Protein AF-A0A7V1MHP0-F1 (afdb_monomer_lite)

Structure (mmCIF, N/CA/C/O backbone):
data_AF-A0A7V1MHP0-F1
#
_entry.id   AF-A0A7V1MHP0-F1
#
loop_
_atom_site.group_PDB
_atom_site.id
_atom_site.type_symbol
_atom_site.label_atom_id
_atom_site.label_alt_id
_atom_site.label_comp_id
_atom_site.label_asym_id
_atom_site.label_entity_id
_atom_site.label_seq_id
_atom_site.pdbx_PDB_ins_code
_atom_site.Cartn_x
_atom_site.Cartn_y
_atom_site.Cartn_z
_atom_site.occupancy
_atom_site.B_iso_or_equiv
_atom_site.auth_seq_id
_atom_site.auth_comp_id
_atom_site.auth_asym_id
_atom_site.auth_atom_id
_atom_site.pdbx_PDB_model_num
ATOM 1 N N . MET A 1 1 ? -4.424 37.131 -4.603 1.00 39.88 1 MET A N 1
ATOM 2 C CA . MET A 1 1 ? -4.039 36.357 -3.400 1.00 39.88 1 MET A CA 1
ATOM 3 C C . MET A 1 1 ? -4.509 34.890 -3.405 1.00 39.88 1 MET A C 1
ATOM 5 O O . MET A 1 1 ? -4.171 34.183 -2.475 1.00 39.88 1 MET A O 1
ATOM 9 N N . ALA A 1 2 ? -5.191 34.381 -4.446 1.00 37.03 2 ALA A N 1
ATOM 10 C CA . ALA A 1 2 ? -5.654 32.979 -4.512 1.00 37.03 2 ALA A CA 1
ATOM 11 C C . ALA A 1 2 ? -4.710 32.008 -5.265 1.00 37.03 2 ALA A C 1
ATOM 13 O O . ALA A 1 2 ? -5.034 30.842 -5.439 1.00 37.03 2 ALA A O 1
ATOM 14 N N . ARG A 1 3 ? -3.546 32.477 -5.742 1.00 34.88 3 ARG A N 1
ATOM 15 C CA . ARG A 1 3 ? -2.658 31.715 -6.646 1.00 34.88 3 ARG A CA 1
ATOM 16 C C . ARG A 1 3 ? -1.450 31.070 -5.939 1.00 34.88 3 ARG A C 1
ATOM 18 O O . ARG A 1 3 ? -0.660 30.400 -6.588 1.00 34.88 3 ARG A O 1
ATOM 25 N N . SER A 1 4 ? -1.285 31.287 -4.628 1.00 33.94 4 SER A N 1
ATOM 26 C CA . SER A 1 4 ? -0.099 30.861 -3.863 1.00 33.94 4 SER A CA 1
ATOM 27 C C . SER A 1 4 ? -0.293 29.595 -3.023 1.00 33.94 4 SER A C 1
ATOM 29 O O . SER A 1 4 ? 0.699 28.974 -2.663 1.00 33.94 4 SER A O 1
ATOM 31 N N . LEU A 1 5 ? -1.533 29.175 -2.741 1.00 39.75 5 LEU A N 1
ATOM 32 C CA . LEU A 1 5 ? -1.808 27.963 -1.949 1.00 39.75 5 LEU A CA 1
ATOM 33 C C . LEU A 1 5 ? -1.762 26.666 -2.773 1.00 39.75 5 LEU A C 1
ATOM 35 O O . LEU A 1 5 ? -1.609 25.591 -2.206 1.00 39.75 5 LEU A O 1
ATOM 39 N N . GLN A 1 6 ? -1.785 26.762 -4.106 1.00 46.16 6 GLN A N 1
ATOM 40 C CA . GLN A 1 6 ? -1.634 25.617 -5.018 1.00 46.16 6 GLN A CA 1
ATOM 41 C C . GLN A 1 6 ? -0.204 25.045 -5.059 1.00 46.16 6 GLN A C 1
ATOM 43 O O . GLN A 1 6 ? 0.035 24.039 -5.716 1.00 46.16 6 GLN A O 1
ATOM 48 N N . ARG A 1 7 ? 0.749 25.694 -4.375 1.00 45.41 7 ARG A N 1
ATOM 49 C CA . ARG A 1 7 ? 2.155 25.272 -4.280 1.00 45.41 7 ARG A CA 1
ATOM 50 C C . ARG A 1 7 ? 2.476 24.441 -3.034 1.00 45.41 7 ARG A C 1
ATOM 52 O O . ARG A 1 7 ? 3.550 23.860 -2.969 1.00 45.41 7 ARG A O 1
ATOM 59 N N . SER A 1 8 ? 1.575 24.363 -2.056 1.00 39.94 8 SER A N 1
ATOM 60 C CA . SER A 1 8 ? 1.780 23.582 -0.828 1.00 39.94 8 SER A CA 1
ATOM 61 C C . SER A 1 8 ? 1.175 22.181 -0.962 1.00 39.94 8 SER A C 1
ATOM 63 O O . SER A 1 8 ? 0.060 21.951 -0.515 1.00 39.94 8 SER A O 1
ATOM 65 N N . GLY A 1 9 ? 1.925 21.280 -1.607 1.00 50.59 9 GLY A N 1
ATOM 66 C CA . GLY A 1 9 ? 2.095 19.835 -1.336 1.00 50.59 9 GLY A CA 1
ATOM 67 C C . GLY A 1 9 ? 0.913 18.857 -1.211 1.00 50.59 9 GLY A C 1
ATOM 68 O O . GLY A 1 9 ? 1.133 17.661 -1.366 1.00 50.59 9 GLY A O 1
ATOM 69 N N . PHE A 1 10 ? -0.318 19.286 -0.948 1.00 48.28 10 PHE A N 1
ATOM 70 C CA . PHE A 1 10 ? -1.461 18.393 -0.755 1.00 48.28 10 PHE A CA 1
ATOM 71 C C . PHE A 1 10 ? -2.649 18.942 -1.539 1.00 48.28 10 PHE A C 1
ATOM 73 O O . PHE A 1 10 ? -3.343 19.857 -1.095 1.00 48.28 10 PHE A O 1
ATOM 80 N N . ASN A 1 11 ? -2.849 18.418 -2.750 1.00 63.41 11 ASN A N 1
ATOM 81 C CA . ASN A 1 11 ? -4.046 18.732 -3.519 1.00 63.41 11 ASN A CA 1
ATOM 82 C C . ASN A 1 11 ? -5.263 18.217 -2.714 1.00 63.41 11 ASN A C 1
ATOM 84 O O . ASN A 1 11 ? -5.258 17.039 -2.349 1.00 63.41 11 ASN A O 1
ATOM 88 N N . PRO A 1 12 ? -6.277 19.048 -2.395 1.00 62.53 12 PRO A N 1
ATOM 89 C CA . PRO A 1 12 ? -7.492 18.596 -1.712 1.00 62.53 12 PRO A CA 1
ATOM 90 C C . PRO A 1 12 ? -8.165 17.391 -2.389 1.00 62.53 12 PRO A C 1
ATOM 92 O O . PRO A 1 12 ? -8.765 16.579 -1.684 1.00 62.53 12 PRO A O 1
ATOM 95 N N . ASP A 1 13 ? -7.977 17.213 -3.702 1.00 74.69 13 ASP A N 1
ATOM 96 C CA . ASP A 1 13 ? -8.422 16.026 -4.443 1.00 74.69 13 ASP A CA 1
ATOM 97 C C . ASP A 1 13 ? -7.835 14.732 -3.852 1.00 74.69 13 ASP A C 1
ATOM 99 O O . ASP A 1 13 ? -8.538 13.744 -3.691 1.00 74.69 13 ASP A O 1
ATOM 103 N N . VAL A 1 14 ? -6.575 14.755 -3.401 1.00 75.94 14 VAL A N 1
ATOM 104 C CA . VAL A 1 14 ? -5.888 13.585 -2.822 1.00 75.94 14 VAL A CA 1
ATOM 105 C C . VAL A 1 14 ? -6.481 13.193 -1.470 1.00 75.94 14 VAL A C 1
ATOM 107 O O . VAL A 1 14 ? -6.586 12.009 -1.154 1.00 75.94 14 VAL A O 1
ATOM 110 N N . ALA A 1 15 ? -6.879 14.170 -0.650 1.00 82.38 15 ALA A N 1
ATOM 111 C CA . ALA A 1 15 ? -7.518 13.886 0.634 1.00 82.38 15 ALA A CA 1
ATOM 112 C C . ALA A 1 15 ? -8.924 13.296 0.438 1.00 82.38 15 ALA A C 1
ATOM 114 O O . ALA A 1 15 ? -9.302 12.357 1.142 1.00 82.38 15 ALA A O 1
ATOM 115 N N . ALA A 1 16 ? -9.676 13.825 -0.531 1.00 85.50 16 ALA A N 1
ATOM 116 C CA . ALA A 1 16 ? -10.980 13.294 -0.911 1.00 85.50 16 ALA A CA 1
ATOM 117 C C . ALA A 1 16 ? -10.861 11.868 -1.479 1.00 85.50 16 ALA A C 1
ATOM 119 O O . ALA A 1 16 ? -11.573 10.971 -1.023 1.00 85.50 16 ALA A O 1
ATOM 120 N N . ASP A 1 17 ? -9.902 11.634 -2.377 1.00 86.56 17 ASP A N 1
ATOM 121 C CA . ASP A 1 17 ? -9.603 10.318 -2.946 1.00 86.56 17 ASP A CA 1
ATOM 122 C C . ASP A 1 17 ? -9.218 9.310 -1.861 1.00 86.56 17 ASP A C 1
ATOM 124 O O . ASP A 1 17 ? -9.703 8.179 -1.856 1.00 86.56 17 ASP A O 1
ATOM 128 N N . LEU A 1 18 ? -8.397 9.711 -0.889 1.00 87.62 18 LEU A N 1
ATOM 129 C CA . LEU A 1 18 ? -8.021 8.838 0.220 1.00 87.62 18 LEU A CA 1
ATOM 130 C C . LEU A 1 18 ? -9.232 8.460 1.086 1.00 87.62 18 LEU A C 1
ATOM 132 O O . LEU A 1 18 ? -9.331 7.320 1.537 1.00 87.62 18 LEU A O 1
ATOM 136 N N . HIS A 1 19 ? -10.168 9.383 1.306 1.00 89.00 19 HIS A N 1
ATOM 137 C CA . HIS A 1 19 ? -11.400 9.096 2.041 1.00 89.00 19 HIS A CA 1
ATOM 138 C C . HIS A 1 19 ? -12.353 8.185 1.251 1.00 89.00 19 HIS A C 1
ATOM 140 O O . HIS A 1 19 ? -13.048 7.358 1.844 1.00 89.00 19 HIS A O 1
ATOM 146 N N . GLN A 1 20 ? -12.383 8.316 -0.078 1.00 89.44 20 GLN A N 1
ATOM 147 C CA . GLN A 1 20 ? -13.232 7.515 -0.959 1.00 89.44 20 GLN A CA 1
ATOM 148 C C . GLN A 1 20 ? -12.681 6.100 -1.189 1.00 89.44 20 GLN A C 1
ATOM 150 O O . GLN A 1 20 ? -13.420 5.123 -1.068 1.00 89.44 20 GLN A O 1
ATOM 155 N N . PHE A 1 21 ? -11.400 5.981 -1.537 1.00 91.38 21 PHE A N 1
ATOM 156 C CA . PHE A 1 21 ? -10.775 4.724 -1.959 1.00 91.38 21 PHE A CA 1
ATOM 157 C C . PHE A 1 21 ? -10.011 4.022 -0.831 1.00 91.38 21 PHE A C 1
ATOM 159 O O . PHE A 1 21 ? -9.900 2.795 -0.834 1.00 91.38 21 PHE A O 1
ATOM 166 N N . GLY A 1 22 ? -9.524 4.772 0.158 1.00 93.50 22 GLY A N 1
ATOM 167 C CA . GLY A 1 22 ? -8.837 4.223 1.321 1.00 93.50 22 GLY A CA 1
ATOM 168 C C . GLY A 1 22 ? -7.422 3.712 1.052 1.00 93.50 22 GLY A C 1
ATOM 169 O O . GLY A 1 22 ? -6.723 4.149 0.140 1.00 93.50 22 GLY A O 1
ATOM 170 N N . ILE A 1 23 ? -6.984 2.786 1.907 1.00 95.88 23 ILE A N 1
ATOM 171 C CA . ILE A 1 23 ? -5.627 2.233 1.945 1.00 95.88 23 ILE A CA 1
ATOM 172 C C . ILE A 1 23 ? -5.678 0.724 1.700 1.00 95.88 23 ILE A C 1
ATOM 174 O O . ILE A 1 23 ? -6.413 -0.000 2.372 1.00 95.88 23 ILE A O 1
ATOM 178 N N . VAL A 1 24 ? -4.829 0.227 0.800 1.00 96.81 24 VAL A N 1
ATOM 179 C CA . VAL A 1 24 ? -4.632 -1.213 0.584 1.00 96.81 24 VAL A CA 1
ATOM 180 C C . VAL A 1 24 ? -3.291 -1.647 1.173 1.00 96.81 24 VAL A C 1
ATOM 182 O O . VAL A 1 24 ? -2.231 -1.198 0.746 1.00 96.81 24 VAL A O 1
ATOM 185 N N . LEU A 1 25 ? -3.330 -2.542 2.159 1.00 97.50 25 LEU A N 1
ATOM 186 C CA . LEU A 1 25 ? -2.152 -3.115 2.799 1.00 97.50 25 LEU A CA 1
ATOM 187 C C . LEU A 1 25 ? -1.575 -4.254 1.963 1.00 97.50 25 LEU A 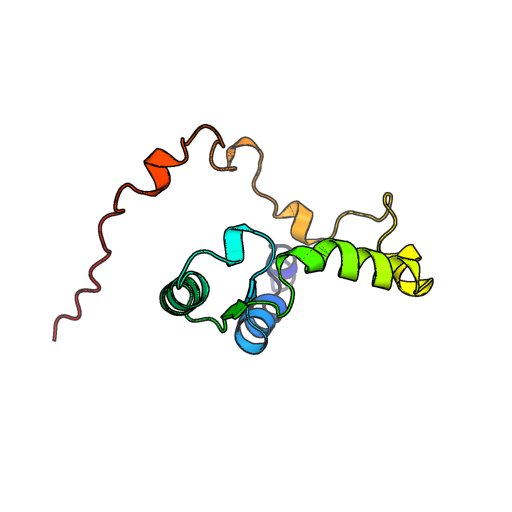C 1
ATOM 189 O O . LEU A 1 25 ? -2.299 -5.139 1.499 1.00 97.50 25 LEU A O 1
ATOM 193 N N . THR A 1 26 ? -0.251 -4.263 1.844 1.00 97.62 26 THR A N 1
ATOM 194 C CA . THR A 1 26 ? 0.502 -5.256 1.081 1.00 97.62 26 THR A CA 1
ATOM 195 C C . THR A 1 26 ? 1.843 -5.592 1.747 1.00 97.62 26 THR A C 1
ATOM 197 O O . THR A 1 26 ? 2.206 -5.002 2.766 1.00 97.62 26 THR A O 1
ATOM 200 N N . GLY A 1 27 ? 2.573 -6.568 1.208 1.00 96.56 27 GLY A N 1
ATOM 201 C CA . GLY A 1 27 ? 3.834 -7.079 1.742 1.00 96.56 27 GLY A CA 1
ATOM 202 C C . GLY A 1 27 ? 3.670 -7.922 3.010 1.00 96.56 27 GLY A C 1
ATOM 203 O O . GLY A 1 27 ? 2.566 -8.119 3.522 1.00 96.56 27 GLY A O 1
ATOM 204 N N . GLY A 1 28 ? 4.789 -8.416 3.550 1.00 96.12 28 GLY A N 1
ATOM 205 C CA . GLY A 1 28 ? 4.789 -9.287 4.736 1.00 96.12 28 GLY A CA 1
ATOM 206 C C . GLY A 1 28 ? 4.240 -8.617 5.998 1.00 96.12 28 GLY A C 1
ATOM 207 O O . GLY A 1 28 ? 3.491 -9.238 6.747 1.00 96.12 28 GLY A O 1
ATOM 208 N N . GLY A 1 29 ? 4.522 -7.324 6.195 1.00 95.25 29 GLY A N 1
ATOM 209 C CA . GLY A 1 29 ? 4.025 -6.564 7.349 1.00 95.25 29 GLY A CA 1
ATOM 210 C C . GLY A 1 29 ? 2.497 -6.463 7.409 1.00 95.25 29 GLY A C 1
ATOM 211 O O . GLY A 1 29 ? 1.928 -6.409 8.496 1.00 95.25 29 GLY A O 1
ATOM 212 N N . SER A 1 30 ? 1.812 -6.531 6.262 1.00 96.94 30 SER A N 1
ATOM 213 C CA . SER A 1 30 ? 0.345 -6.504 6.218 1.00 96.94 30 SER A CA 1
ATOM 214 C C . SER A 1 30 ? -0.315 -7.717 6.878 1.00 96.94 30 SER A C 1
ATOM 216 O O . SER A 1 30 ? -1.486 -7.634 7.255 1.00 96.94 30 SER A O 1
ATOM 218 N N . LEU A 1 31 ? 0.416 -8.831 7.027 1.00 95.81 31 LEU A N 1
ATOM 219 C CA . LEU A 1 31 ? -0.084 -10.088 7.588 1.00 95.81 31 LEU A CA 1
ATOM 220 C C . LEU A 1 31 ? -0.183 -10.072 9.114 1.00 95.81 31 LEU A C 1
ATOM 222 O O . LEU A 1 31 ? -0.826 -10.958 9.679 1.00 95.81 31 LEU A O 1
ATOM 226 N N . VAL A 1 32 ? 0.381 -9.055 9.776 1.00 95.88 32 VAL A N 1
ATOM 227 C CA . VAL A 1 32 ? 0.213 -8.855 11.217 1.00 95.88 32 VAL A CA 1
ATOM 228 C C . VAL A 1 32 ? -1.276 -8.867 11.560 1.00 95.88 32 VAL A C 1
ATOM 230 O O . VAL A 1 32 ? -2.110 -8.216 10.920 1.00 95.88 32 VAL A O 1
ATOM 233 N N . ARG A 1 33 ? -1.619 -9.677 12.563 1.00 94.94 33 ARG A N 1
ATOM 234 C CA . ARG A 1 33 ? -3.002 -9.937 12.950 1.00 94.94 33 ARG A CA 1
ATOM 235 C C . ARG A 1 33 ? -3.688 -8.627 13.357 1.00 94.94 33 ARG A C 1
ATOM 237 O O . ARG A 1 33 ? -3.170 -7.894 14.191 1.00 94.94 33 ARG A O 1
ATOM 244 N N . HIS A 1 34 ? -4.857 -8.364 12.772 1.00 94.12 34 HIS A N 1
ATOM 245 C CA . HIS A 1 34 ? -5.690 -7.177 13.025 1.00 94.12 34 HIS A CA 1
ATOM 246 C C . HIS A 1 34 ? -5.049 -5.817 12.692 1.00 94.12 34 HIS A C 1
ATOM 248 O O . HIS A 1 34 ? -5.585 -4.784 13.096 1.00 94.12 34 HIS A O 1
ATOM 254 N N . LEU A 1 35 ? -3.939 -5.779 11.944 1.00 96.12 35 LEU A N 1
ATOM 255 C CA . LEU A 1 35 ? -3.304 -4.515 11.559 1.00 96.12 35 LEU A CA 1
ATOM 256 C C . LEU A 1 35 ? -4.246 -3.618 10.741 1.00 96.12 35 LEU A C 1
ATOM 258 O O . LEU A 1 35 ? -4.323 -2.419 10.983 1.00 96.12 35 LEU A O 1
ATOM 262 N N . ASP A 1 36 ? -4.999 -4.200 9.811 1.00 95.62 36 ASP A N 1
ATOM 263 C CA . ASP A 1 36 ? -5.990 -3.493 9.000 1.00 95.62 36 ASP A CA 1
ATOM 264 C C . ASP A 1 36 ? -7.095 -2.867 9.861 1.00 95.62 36 ASP A C 1
ATOM 266 O O . ASP A 1 36 ? -7.417 -1.694 9.693 1.00 95.62 36 ASP A O 1
ATOM 270 N N . ALA A 1 37 ? -7.627 -3.619 10.828 1.00 95.56 37 ALA A N 1
ATOM 271 C CA . ALA A 1 37 ? -8.643 -3.139 11.754 1.00 95.56 37 ALA A CA 1
ATOM 272 C C . ALA A 1 37 ? -8.118 -2.004 12.637 1.00 95.56 37 ALA A C 1
ATOM 274 O O . ALA A 1 37 ? -8.795 -0.989 12.791 1.00 95.56 37 ALA A O 1
ATOM 275 N N . ARG A 1 38 ? -6.891 -2.141 13.154 1.00 95.81 38 ARG A N 1
ATOM 276 C CA . ARG A 1 38 ? -6.263 -1.110 13.983 1.00 95.81 38 ARG A CA 1
ATOM 277 C C . ARG A 1 38 ? -6.022 0.184 13.205 1.00 95.81 38 ARG A C 1
ATOM 279 O O . ARG A 1 38 ? -6.291 1.262 13.725 1.00 95.81 38 ARG A O 1
ATOM 286 N N . LEU A 1 39 ? -5.535 0.085 11.967 1.00 95.75 39 LEU A N 1
ATOM 287 C CA . LEU A 1 39 ? -5.324 1.251 11.106 1.00 95.75 39 LEU A CA 1
ATOM 288 C C . LEU A 1 39 ? -6.649 1.908 10.711 1.00 95.75 39 LEU A C 1
ATOM 290 O O . LEU A 1 39 ? -6.739 3.130 10.722 1.00 95.75 39 LEU A O 1
ATOM 294 N N . ARG A 1 40 ? -7.687 1.115 10.424 1.00 95.81 40 ARG A N 1
ATOM 295 C CA . ARG A 1 40 ? -9.035 1.620 10.124 1.00 95.81 40 ARG A CA 1
ATOM 296 C C . ARG A 1 40 ? -9.599 2.449 11.278 1.00 95.81 40 ARG A C 1
ATOM 298 O O . ARG A 1 40 ? -10.152 3.519 11.048 1.00 95.81 40 ARG A O 1
ATOM 305 N N . GLU A 1 41 ? -9.433 1.974 12.510 1.00 95.88 41 GLU A N 1
ATOM 306 C CA . GLU A 1 41 ? -9.874 2.676 13.720 1.00 95.88 41 GLU A CA 1
ATOM 307 C C . GLU A 1 41 ? -9.105 3.986 13.945 1.00 95.88 41 GLU A C 1
ATOM 309 O O . GLU A 1 41 ? -9.715 5.026 14.194 1.00 95.88 41 GLU A O 1
ATOM 314 N N . GLU A 1 42 ? -7.775 3.948 13.840 1.00 95.25 42 GLU A N 1
ATOM 315 C CA . GLU A 1 42 ? -6.927 5.112 14.118 1.00 95.25 42 GLU A CA 1
ATOM 316 C C . GLU A 1 42 ? -7.076 6.202 13.053 1.00 95.25 42 GLU A C 1
ATOM 318 O O . GLU A 1 42 ? -7.186 7.384 13.373 1.00 95.25 42 GLU A O 1
ATOM 323 N N . LEU A 1 43 ? -7.080 5.803 11.780 1.00 93.25 43 LEU A N 1
ATOM 324 C CA . LEU A 1 43 ? -7.081 6.731 10.654 1.00 93.25 43 LEU A CA 1
ATOM 325 C C . LEU A 1 43 ? -8.487 7.189 10.274 1.00 93.25 43 LEU A C 1
ATOM 327 O O . LEU A 1 43 ? -8.623 8.199 9.592 1.00 93.25 43 LEU A O 1
ATOM 331 N N . ARG A 1 44 ? -9.527 6.456 10.698 1.00 94.00 44 ARG A N 1
ATOM 332 C CA . ARG A 1 44 ? -10.920 6.669 10.268 1.00 94.00 44 ARG A CA 1
ATOM 333 C C . ARG A 1 44 ? -11.069 6.674 8.743 1.00 94.00 44 ARG A C 1
ATOM 335 O O . ARG A 1 44 ? -11.894 7.394 8.193 1.00 94.00 44 ARG A O 1
ATOM 342 N N . LEU A 1 45 ? -10.261 5.857 8.073 1.00 95.00 45 LEU A N 1
ATOM 343 C CA . LEU A 1 45 ? -10.259 5.674 6.626 1.00 95.00 45 LEU A CA 1
ATOM 344 C C . LEU A 1 45 ? -10.569 4.216 6.291 1.00 95.00 45 LEU A C 1
ATOM 346 O O . LEU A 1 45 ? -10.247 3.334 7.096 1.00 95.00 45 LEU A O 1
ATOM 350 N N . PRO A 1 46 ? -11.139 3.921 5.110 1.00 95.88 46 PRO A N 1
ATOM 351 C CA . PRO A 1 46 ? -11.223 2.551 4.634 1.00 95.88 46 PRO A CA 1
ATOM 352 C C . PRO A 1 46 ? -9.813 1.958 4.541 1.00 95.88 46 PRO A C 1
ATOM 354 O O . PRO A 1 46 ? -8.906 2.548 3.962 1.00 95.88 46 PRO A O 1
ATOM 357 N N . VAL A 1 47 ? -9.620 0.784 5.132 1.00 97.31 47 VAL A N 1
ATOM 358 C CA . VAL A 1 47 ? -8.375 0.017 5.024 1.00 97.31 47 VAL A CA 1
ATOM 359 C C . VAL A 1 47 ? -8.748 -1.395 4.614 1.00 97.31 47 VAL A C 1
ATOM 361 O O . VAL A 1 47 ? -9.672 -1.968 5.190 1.00 97.31 47 VAL A O 1
ATOM 364 N N . ALA A 1 48 ? -8.056 -1.965 3.640 1.00 96.00 48 ALA A N 1
ATOM 365 C CA . ALA A 1 48 ? -8.243 -3.340 3.195 1.00 96.00 48 ALA A CA 1
ATOM 366 C C . ALA A 1 48 ? -6.887 -4.024 3.041 1.00 96.00 48 ALA A C 1
ATOM 368 O O . ALA A 1 48 ? -5.873 -3.370 2.825 1.00 96.00 48 ALA A O 1
ATOM 369 N 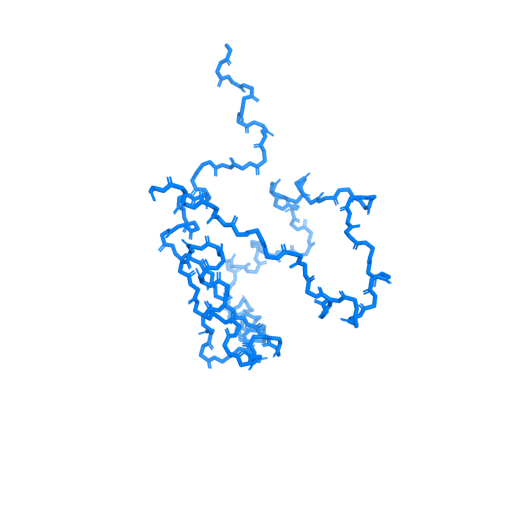N . ARG A 1 49 ? -6.850 -5.351 3.143 1.00 96.62 49 ARG A N 1
ATOM 370 C CA . ARG A 1 49 ? -5.660 -6.133 2.794 1.00 96.62 49 ARG A CA 1
ATOM 371 C C . ARG A 1 49 ? -5.789 -6.600 1.347 1.00 96.62 49 ARG A C 1
ATOM 373 O O . ARG A 1 49 ? -6.865 -7.040 0.951 1.00 96.62 49 ARG A O 1
ATOM 380 N N . ALA A 1 50 ? -4.704 -6.524 0.581 1.00 96.94 50 ALA A N 1
ATOM 381 C CA . ALA A 1 50 ? -4.653 -7.125 -0.746 1.00 96.94 50 ALA A CA 1
ATOM 382 C C . ALA A 1 50 ? -4.901 -8.642 -0.670 1.00 96.94 50 ALA A C 1
ATOM 384 O O . ALA A 1 50 ? -4.505 -9.289 0.296 1.00 96.94 50 ALA A O 1
ATOM 385 N N . GLU A 1 51 ? -5.505 -9.214 -1.711 1.00 96.00 51 GLU A N 1
ATOM 386 C CA . GLU A 1 51 ? -5.778 -10.656 -1.797 1.00 96.00 51 GLU A CA 1
ATOM 387 C C . GLU A 1 51 ? -4.485 -11.491 -1.770 1.00 96.00 51 GLU A C 1
ATOM 389 O O . GLU A 1 51 ? -4.389 -12.486 -1.055 1.00 96.00 51 GLU A O 1
ATOM 394 N N . ARG A 1 52 ? -3.456 -11.036 -2.499 1.00 97.44 52 ARG A N 1
ATOM 395 C CA . ARG A 1 52 ? -2.121 -11.656 -2.575 1.00 97.44 52 ARG A CA 1
ATOM 396 C C . ARG A 1 52 ? -1.046 -10.662 -2.116 1.00 97.44 52 ARG A C 1
ATOM 398 O O . ARG A 1 52 ? -0.293 -10.141 -2.941 1.00 97.44 52 ARG A O 1
ATOM 405 N N . PRO A 1 53 ? -0.962 -10.347 -0.809 1.00 97.00 53 PRO A N 1
ATOM 406 C CA . PRO A 1 53 ? -0.142 -9.240 -0.320 1.00 97.00 53 PRO A CA 1
ATOM 407 C C . PRO A 1 53 ? 1.361 -9.508 -0.464 1.00 97.00 53 PRO A C 1
ATOM 409 O O . PRO A 1 53 ? 2.131 -8.581 -0.684 1.00 97.00 53 PRO A O 1
ATOM 412 N N . LEU A 1 54 ? 1.801 -10.767 -0.390 1.00 98.00 54 LEU A N 1
ATOM 413 C CA . LEU A 1 54 ? 3.214 -11.120 -0.574 1.00 98.00 54 LEU A CA 1
ATOM 414 C C . LEU A 1 54 ? 3.669 -11.009 -2.034 1.00 98.00 54 LEU A C 1
ATOM 416 O O . LEU A 1 54 ? 4.844 -10.783 -2.300 1.00 98.00 54 LEU A O 1
ATOM 420 N N . GLU A 1 55 ? 2.737 -11.142 -2.974 1.00 97.81 55 GLU A N 1
ATOM 421 C CA . GLU A 1 55 ? 3.028 -11.207 -4.407 1.00 97.81 55 GLU A CA 1
ATOM 422 C C . GLU A 1 55 ? 2.718 -9.889 -5.124 1.00 97.81 55 GLU A C 1
ATOM 424 O O . GLU A 1 55 ? 3.048 -9.722 -6.294 1.00 97.81 55 GLU A O 1
ATOM 429 N N . ALA A 1 56 ? 2.100 -8.927 -4.437 1.00 96.69 56 ALA A N 1
ATOM 430 C CA . ALA A 1 56 ? 1.622 -7.691 -5.046 1.00 96.69 56 ALA A CA 1
ATOM 431 C C . ALA A 1 56 ? 2.712 -6.930 -5.817 1.00 96.69 56 ALA A C 1
ATOM 433 O O . ALA A 1 56 ? 2.430 -6.383 -6.879 1.00 96.69 56 ALA A O 1
ATOM 434 N N . VAL A 1 57 ? 3.953 -6.927 -5.312 1.00 94.94 57 VAL A N 1
ATOM 435 C CA . VAL A 1 57 ? 5.087 -6.261 -5.971 1.00 94.94 57 VAL A CA 1
ATOM 436 C C . VAL A 1 57 ? 5.410 -6.934 -7.305 1.00 94.94 57 VAL A C 1
ATOM 438 O O . VAL A 1 57 ? 5.449 -6.259 -8.332 1.00 94.94 57 VAL A O 1
ATOM 441 N N . ILE A 1 58 ? 5.591 -8.260 -7.322 1.00 96.56 58 ILE A N 1
ATOM 442 C CA . ILE A 1 58 ? 5.954 -8.976 -8.553 1.00 96.56 58 ILE A CA 1
ATOM 443 C C . ILE A 1 58 ? 4.801 -8.992 -9.561 1.00 96.56 58 ILE A C 1
ATOM 445 O O . ILE A 1 58 ? 5.028 -8.832 -10.755 1.00 96.56 58 ILE A O 1
ATOM 449 N N . LEU A 1 59 ? 3.554 -9.090 -9.090 1.00 96.31 59 LEU A N 1
ATOM 450 C CA . LEU A 1 59 ? 2.367 -9.009 -9.943 1.00 96.31 59 LEU A CA 1
ATOM 451 C C . LEU A 1 59 ? 2.195 -7.611 -10.549 1.00 96.31 59 LEU A C 1
ATOM 453 O O . LEU A 1 59 ? 1.823 -7.491 -11.715 1.00 96.31 59 LEU A O 1
ATOM 457 N N . GLY A 1 60 ? 2.473 -6.554 -9.781 1.00 93.06 60 GLY A N 1
ATOM 458 C CA . GLY A 1 60 ? 2.483 -5.179 -10.280 1.00 93.06 60 GLY A CA 1
ATOM 459 C C . GLY A 1 60 ? 3.560 -4.972 -11.342 1.00 93.06 60 GLY A C 1
ATOM 460 O O . GLY A 1 60 ? 3.274 -4.421 -12.402 1.00 93.06 60 GLY A O 1
ATOM 461 N N . MET A 1 61 ? 4.763 -5.495 -11.099 1.00 94.19 61 MET A N 1
ATOM 462 C CA . MET A 1 61 ? 5.864 -5.449 -12.060 1.00 94.19 61 MET A CA 1
ATOM 463 C C . MET A 1 61 ? 5.540 -6.210 -13.352 1.00 94.19 61 MET A C 1
ATOM 465 O O . MET A 1 61 ? 5.757 -5.686 -14.440 1.00 94.19 61 MET A O 1
ATOM 469 N N . ALA A 1 62 ? 4.977 -7.417 -13.256 1.00 95.38 62 ALA A N 1
ATOM 470 C CA . ALA A 1 62 ? 4.570 -8.192 -14.427 1.00 95.38 62 ALA A CA 1
ATOM 471 C C . ALA A 1 62 ? 3.561 -7.413 -15.291 1.00 95.38 62 ALA A C 1
ATOM 473 O O . ALA A 1 62 ? 3.777 -7.231 -16.487 1.00 95.38 62 ALA A O 1
ATOM 474 N N . ARG A 1 63 ? 2.523 -6.840 -14.664 1.00 93.62 63 ARG A N 1
ATOM 475 C CA . ARG A 1 63 ? 1.520 -6.005 -15.350 1.00 93.62 63 ARG A CA 1
ATOM 476 C C . ARG A 1 63 ? 2.114 -4.749 -15.984 1.00 93.62 63 ARG A C 1
ATOM 478 O O . ARG A 1 63 ? 1.637 -4.323 -17.033 1.00 93.62 63 ARG A O 1
ATOM 485 N N . LEU A 1 64 ? 3.113 -4.141 -15.340 1.00 93.25 64 LEU A N 1
ATOM 486 C CA . LEU A 1 64 ? 3.836 -2.996 -15.887 1.00 93.25 64 LEU A CA 1
ATOM 487 C C . LEU A 1 64 ? 4.575 -3.399 -17.168 1.00 93.25 64 LEU A C 1
ATOM 489 O O . LEU A 1 64 ? 4.441 -2.73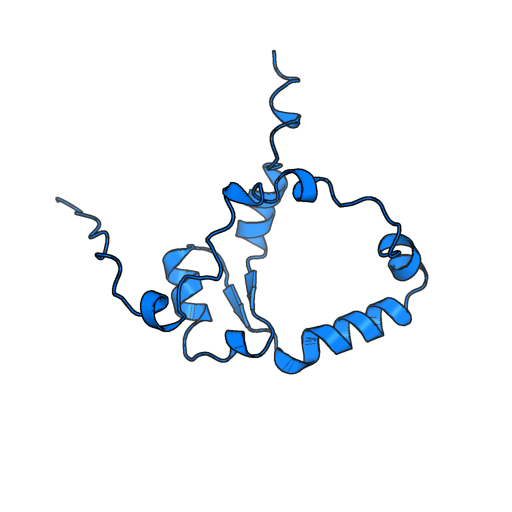0 -18.184 1.00 93.25 64 LEU A O 1
ATOM 493 N N . LEU A 1 65 ? 5.319 -4.507 -17.138 1.00 92.31 65 LEU A N 1
ATOM 494 C CA . LEU A 1 65 ? 6.128 -4.972 -18.269 1.00 92.31 65 LEU A CA 1
ATOM 495 C C . LEU A 1 65 ? 5.301 -5.391 -19.494 1.00 92.31 65 LEU A C 1
ATOM 497 O O . LEU A 1 65 ? 5.771 -5.233 -20.623 1.00 92.31 65 LEU A O 1
ATOM 501 N N . GLU A 1 66 ? 4.087 -5.894 -19.277 1.00 95.25 66 GLU A N 1
ATOM 502 C CA . GLU A 1 66 ? 3.147 -6.297 -20.331 1.00 95.25 66 GLU A CA 1
ATOM 503 C C . GLU A 1 66 ? 2.494 -5.111 -21.062 1.00 95.25 66 GLU A C 1
ATOM 505 O O . GLU A 1 66 ? 1.920 -5.301 -22.132 1.00 95.25 66 GLU A O 1
ATOM 510 N N . ARG A 1 67 ? 2.566 -3.891 -20.507 1.00 93.62 67 ARG A N 1
ATOM 511 C CA . ARG A 1 67 ? 1.862 -2.705 -21.023 1.00 93.62 67 ARG A CA 1
ATOM 512 C C . ARG A 1 67 ? 2.849 -1.615 -21.454 1.00 93.62 67 ARG A C 1
ATOM 514 O O . ARG A 1 67 ? 3.358 -0.896 -20.590 1.00 93.62 67 ARG A O 1
ATOM 521 N N . PRO A 1 68 ? 3.129 -1.462 -22.764 1.00 89.81 68 PRO A N 1
ATOM 522 C CA . PRO A 1 68 ? 4.074 -0.469 -23.280 1.00 89.81 68 PRO A CA 1
ATOM 523 C C . PRO A 1 68 ? 3.807 0.957 -22.782 1.00 89.81 68 PRO A C 1
ATOM 525 O O . PRO A 1 68 ? 4.745 1.680 -22.460 1.00 89.81 68 PRO A O 1
ATOM 528 N N . GLU A 1 69 ? 2.538 1.336 -22.636 1.00 89.94 69 GLU A N 1
ATOM 529 C CA . GLU A 1 69 ? 2.126 2.679 -22.219 1.00 89.94 69 GLU A CA 1
ATOM 53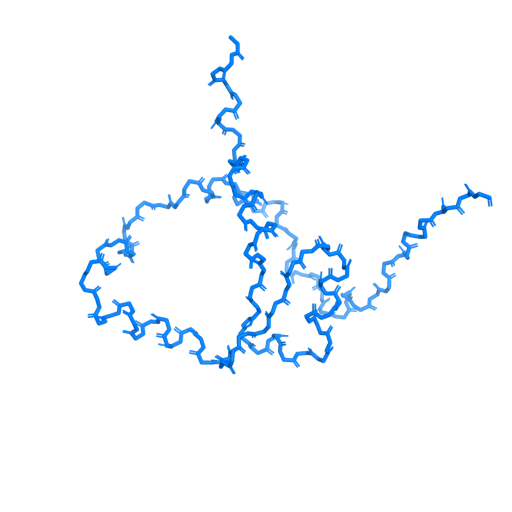0 C C . GLU A 1 69 ? 2.544 2.976 -20.775 1.00 89.94 69 GLU A C 1
ATOM 532 O O . GLU A 1 69 ? 3.020 4.068 -20.465 1.00 89.94 69 GLU A O 1
ATOM 537 N N . LEU A 1 70 ? 2.408 1.989 -19.883 1.00 86.56 70 LEU A N 1
ATOM 538 C CA . LEU A 1 70 ? 2.813 2.152 -18.489 1.00 86.56 70 LEU A CA 1
ATOM 539 C C . LEU A 1 70 ? 4.339 2.152 -18.345 1.00 86.56 70 LEU A C 1
ATOM 541 O O . LEU A 1 70 ? 4.874 2.848 -17.486 1.00 86.56 70 LEU A O 1
ATOM 545 N N . ARG A 1 71 ? 5.055 1.398 -19.184 1.00 85.50 71 ARG A N 1
ATOM 546 C CA . ARG A 1 71 ? 6.526 1.368 -19.160 1.00 85.50 71 ARG A CA 1
ATOM 547 C C . ARG A 1 71 ? 7.130 2.735 -19.450 1.00 85.50 71 ARG A C 1
ATOM 549 O O . ARG A 1 71 ? 8.063 3.126 -18.757 1.00 85.50 71 ARG A O 1
ATOM 556 N N . GLU A 1 72 ? 6.587 3.452 -20.431 1.00 85.12 72 GLU A N 1
ATOM 557 C CA . GLU A 1 72 ? 7.033 4.815 -20.734 1.00 85.12 72 GLU A CA 1
ATOM 558 C C . GLU A 1 72 ? 6.703 5.786 -19.595 1.00 85.12 72 GLU A C 1
ATOM 560 O O . GLU A 1 72 ? 7.523 6.630 -19.244 1.00 85.12 72 GLU A O 1
ATOM 565 N N . GLN A 1 73 ? 5.541 5.633 -18.954 1.00 82.62 73 GLN A N 1
ATOM 566 C CA . GLN A 1 73 ? 5.149 6.472 -17.821 1.00 82.62 73 GLN A CA 1
ATOM 567 C C . GLN A 1 73 ? 6.068 6.294 -16.596 1.00 82.62 73 GLN A C 1
ATOM 569 O O . GLN A 1 73 ? 6.424 7.272 -15.936 1.00 82.62 73 GLN A O 1
ATOM 574 N N . PHE A 1 74 ? 6.451 5.052 -16.287 1.00 84.00 74 PHE A N 1
ATOM 575 C CA . PHE A 1 74 ? 7.249 4.689 -15.109 1.00 84.00 74 PHE A CA 1
ATOM 576 C C . PHE A 1 74 ? 8.719 4.404 -15.450 1.00 84.00 74 PHE A C 1
ATOM 578 O O . PHE A 1 74 ? 9.359 3.552 -14.826 1.00 84.00 74 PHE A O 1
ATOM 585 N N . ARG A 1 75 ? 9.269 5.108 -16.445 1.00 83.81 75 ARG A N 1
ATOM 586 C CA . ARG A 1 75 ? 10.688 4.999 -16.804 1.00 83.81 75 ARG A CA 1
ATOM 587 C C . ARG A 1 75 ? 11.576 5.443 -15.637 1.00 83.81 75 ARG A C 1
ATOM 589 O O . ARG A 1 75 ? 11.215 6.341 -14.882 1.00 83.81 75 ARG A O 1
ATOM 596 N N . ALA A 1 76 ? 12.740 4.818 -15.476 1.00 77.88 76 ALA A N 1
ATOM 597 C CA . ALA A 1 76 ? 13.630 5.082 -14.336 1.00 77.88 76 ALA A CA 1
ATOM 598 C C . ALA A 1 76 ? 14.183 6.521 -14.301 1.00 77.88 76 ALA A C 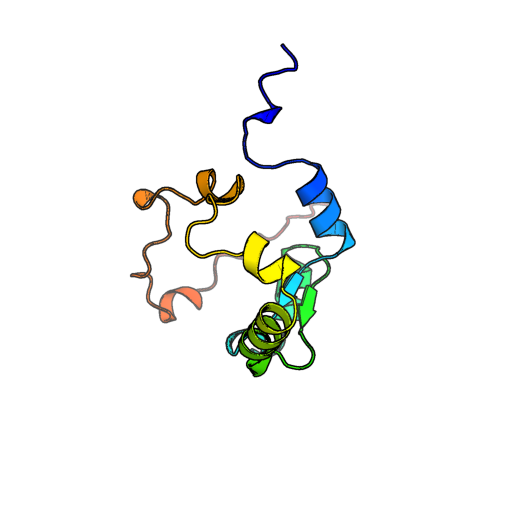1
ATOM 600 O O . ALA A 1 76 ? 14.564 7.020 -13.248 1.00 77.88 76 ALA A O 1
ATOM 601 N N . ASP A 1 77 ? 14.221 7.178 -15.451 1.00 82.56 77 ASP A N 1
ATOM 602 C CA . ASP A 1 77 ? 14.603 8.572 -15.659 1.00 82.56 77 ASP A CA 1
ATOM 603 C C . ASP A 1 77 ? 13.390 9.511 -15.789 1.00 82.56 77 ASP A C 1
ATOM 605 O O . ASP A 1 77 ? 13.545 10.683 -16.134 1.00 82.56 77 ASP A O 1
ATOM 609 N N . SER A 1 78 ? 12.182 9.012 -15.504 1.00 76.62 78 SER A N 1
ATOM 610 C CA . SER A 1 78 ? 10.976 9.833 -15.406 1.00 76.62 78 SER A CA 1
ATOM 611 C C . SER A 1 78 ? 11.130 10.831 -14.251 1.00 76.62 78 SER A C 1
ATOM 613 O O . SER A 1 78 ? 11.673 10.475 -13.197 1.00 76.62 78 SER A O 1
ATOM 615 N N . PRO A 1 79 ? 10.694 12.093 -14.422 1.00 72.12 79 PRO A N 1
ATOM 616 C CA . PRO A 1 79 ? 10.776 13.081 -13.360 1.00 72.12 79 PRO A CA 1
ATOM 617 C C . PRO A 1 79 ? 10.042 12.589 -12.112 1.00 72.12 79 PRO A C 1
ATOM 619 O O . PRO A 1 79 ? 8.978 11.972 -12.183 1.00 72.12 79 PRO A O 1
ATOM 622 N N . SER A 1 80 ? 10.624 12.896 -10.954 1.00 66.62 80 SER A N 1
ATOM 623 C CA . SER A 1 80 ? 10.024 12.563 -9.668 1.00 66.62 80 SER A CA 1
ATOM 624 C C . SER A 1 80 ? 8.612 13.155 -9.578 1.00 66.62 80 SER A C 1
ATOM 626 O O . SER A 1 80 ? 8.415 14.306 -9.987 1.00 66.62 80 SER A O 1
ATOM 628 N N . PRO A 1 81 ? 7.612 12.410 -9.077 1.00 69.12 81 PRO A N 1
ATOM 629 C CA . PRO A 1 81 ? 6.264 12.942 -8.963 1.00 69.12 81 PRO A CA 1
ATOM 630 C C . PRO A 1 81 ? 6.248 14.173 -8.051 1.00 69.12 81 PRO A C 1
ATOM 632 O O . PRO A 1 81 ? 7.063 14.295 -7.144 1.00 69.12 81 PRO A O 1
ATOM 635 N N . VAL A 1 82 ? 5.279 15.068 -8.253 1.00 65.25 82 VAL A N 1
ATOM 636 C CA . VAL A 1 82 ? 5.177 16.361 -7.540 1.00 65.25 82 VAL A CA 1
ATOM 637 C C . VAL A 1 82 ? 5.216 16.208 -6.011 1.00 65.25 82 VAL A C 1
ATOM 639 O O . VAL A 1 82 ? 5.760 17.053 -5.307 1.00 65.25 82 VAL A O 1
ATOM 642 N N . TRP A 1 83 ? 4.687 15.105 -5.476 1.00 61.47 83 TRP A N 1
ATOM 643 C CA . TRP A 1 83 ? 4.710 14.835 -4.036 1.00 61.47 83 TRP A CA 1
ATOM 644 C C . TRP A 1 83 ? 6.091 14.420 -3.502 1.00 61.47 83 TRP A C 1
ATOM 646 O O . TRP A 1 83 ? 6.308 14.415 -2.293 1.00 61.47 83 TRP A O 1
ATOM 656 N N . ALA A 1 84 ? 7.057 14.097 -4.362 1.00 63.53 84 ALA A N 1
ATOM 657 C CA . ALA A 1 84 ? 8.411 13.782 -3.930 1.00 63.53 84 ALA A CA 1
ATOM 658 C C . ALA A 1 84 ? 9.107 14.988 -3.290 1.00 63.53 84 ALA A C 1
ATOM 660 O O . ALA A 1 84 ? 9.909 14.805 -2.377 1.00 63.53 84 ALA A O 1
ATOM 661 N N . GLU A 1 85 ? 8.738 16.208 -3.684 1.00 57.69 85 GLU A N 1
ATOM 662 C CA . GLU A 1 85 ? 9.168 17.451 -3.030 1.00 57.69 85 GLU A CA 1
ATOM 663 C C . GLU A 1 85 ? 8.622 17.580 -1.597 1.00 57.69 85 GLU A C 1
ATOM 665 O O . GLU A 1 85 ? 9.142 18.345 -0.791 1.00 57.69 85 GLU A O 1
ATOM 670 N N . THR A 1 86 ? 7.570 16.825 -1.265 1.00 58.09 86 THR A N 1
ATOM 671 C CA . THR A 1 86 ? 6.967 16.757 0.075 1.00 58.09 86 THR A CA 1
ATOM 672 C C . THR A 1 86 ? 7.547 15.623 0.923 1.00 58.09 86 THR A C 1
ATOM 674 O O . THR A 1 86 ? 7.161 15.465 2.083 1.00 58.09 86 THR A O 1
ATOM 677 N N . THR A 1 87 ? 8.481 14.835 0.374 1.00 60.38 87 THR A N 1
ATOM 678 C CA . THR A 1 87 ? 9.243 13.856 1.153 1.00 60.38 87 THR A CA 1
ATOM 679 C C . THR A 1 87 ? 9.989 14.614 2.243 1.00 60.38 87 THR A C 1
ATOM 681 O O . THR A 1 87 ? 10.742 15.537 1.942 1.00 60.38 87 THR A O 1
ATOM 684 N N . LEU A 1 88 ? 9.758 14.242 3.506 1.00 57.94 88 LEU A N 1
ATOM 685 C CA . LEU A 1 88 ? 10.445 14.825 4.659 1.00 57.94 88 LEU A CA 1
ATOM 686 C C . LEU A 1 88 ? 11.944 14.960 4.354 1.00 57.94 88 LEU A C 1
ATOM 688 O O . LEU A 1 88 ? 12.553 13.988 3.885 1.00 57.94 88 LEU A O 1
ATOM 692 N N . SER A 1 89 ? 12.509 16.147 4.632 1.00 63.69 89 SER A N 1
ATOM 693 C CA . SER A 1 89 ? 13.965 16.362 4.621 1.00 63.69 89 SER A CA 1
ATOM 694 C C . SER A 1 89 ? 14.634 15.208 5.361 1.00 63.69 89 SER A C 1
ATOM 696 O O . SER A 1 89 ? 14.037 14.669 6.297 1.00 63.69 89 SER A O 1
ATOM 698 N N . GLU A 1 90 ? 15.842 14.809 4.966 1.00 62.66 90 GLU A N 1
ATOM 699 C CA . GLU A 1 90 ? 16.552 13.719 5.648 1.00 62.66 90 GLU A CA 1
ATOM 700 C C . GLU A 1 90 ? 16.588 13.924 7.169 1.00 62.66 90 GLU A C 1
ATOM 702 O O . GLU A 1 90 ? 16.335 12.976 7.908 1.00 62.66 90 GLU A O 1
ATOM 707 N N . ASP A 1 91 ? 16.716 15.173 7.621 1.00 61.88 91 ASP A N 1
ATOM 708 C CA . ASP A 1 91 ? 16.695 15.566 9.038 1.00 61.88 91 ASP A CA 1
ATOM 709 C C . ASP A 1 91 ? 15.339 15.365 9.744 1.00 61.88 91 ASP A C 1
ATOM 711 O O . ASP A 1 91 ? 15.270 15.271 10.968 1.00 61.88 91 ASP A O 1
ATOM 715 N N . ALA A 1 92 ? 14.239 15.334 8.989 1.00 59.62 92 ALA A N 1
ATOM 716 C CA . ALA A 1 92 ? 12.877 15.154 9.492 1.00 59.62 92 ALA A CA 1
ATOM 717 C C . ALA A 1 92 ? 12.381 13.704 9.362 1.00 59.62 92 ALA A C 1
ATOM 719 O O . ALA A 1 92 ? 11.294 13.377 9.854 1.00 59.62 92 ALA A O 1
ATOM 720 N N . ARG A 1 93 ? 13.152 12.819 8.714 1.00 58.41 93 ARG A N 1
ATOM 721 C CA . ARG A 1 93 ? 12.860 11.384 8.723 1.00 58.41 93 ARG A CA 1
ATOM 722 C C . ARG A 1 93 ? 13.057 10.875 10.151 1.00 58.41 93 ARG A C 1
ATOM 724 O O . ARG A 1 93 ? 14.093 11.152 10.750 1.00 58.41 93 ARG A O 1
ATOM 731 N N . PRO A 1 94 ? 12.102 10.124 10.726 1.00 57.69 94 PRO A N 1
ATOM 732 C CA . PRO A 1 94 ? 12.353 9.473 12.001 1.00 57.69 94 PRO A CA 1
ATOM 733 C C . PRO A 1 94 ? 13.578 8.578 11.824 1.00 57.69 94 PRO A C 1
ATOM 735 O O . PRO A 1 94 ? 13.579 7.716 10.942 1.00 57.69 94 PRO A O 1
ATOM 738 N N . SER A 1 95 ? 14.622 8.811 12.621 1.00 57.34 95 SER A N 1
ATOM 739 C CA . SER A 1 95 ? 15.844 8.020 12.567 1.00 57.34 95 SER A CA 1
ATOM 740 C C . SER A 1 95 ? 15.463 6.542 12.623 1.00 57.34 95 SER A C 1
ATOM 742 O O . SER A 1 95 ? 14.837 6.087 13.583 1.00 57.34 95 SER A O 1
ATOM 744 N N . LEU A 1 96 ? 15.840 5.779 11.594 1.00 54.06 96 LEU A N 1
ATOM 745 C CA . LEU A 1 96 ? 15.712 4.315 11.576 1.00 54.06 96 LEU A CA 1
ATOM 746 C C . LEU A 1 96 ? 16.453 3.652 12.755 1.00 54.06 96 LEU A C 1
ATOM 748 O O . LEU A 1 96 ? 16.267 2.468 13.013 1.00 54.06 96 LEU A O 1
ATOM 752 N N . GLU A 1 97 ? 17.247 4.428 13.495 1.00 57.22 97 GLU A N 1
ATOM 753 C CA . GLU A 1 97 ? 17.860 4.076 14.774 1.00 57.22 97 GLU A CA 1
ATOM 754 C C . GLU A 1 97 ? 16.865 3.841 15.916 1.00 57.22 97 GLU A C 1
ATOM 756 O O . GLU A 1 97 ? 17.274 3.365 16.972 1.00 57.22 97 GLU A O 1
ATOM 761 N N . ILE A 1 98 ? 15.570 4.141 15.756 1.00 59.94 98 ILE A N 1
ATOM 762 C CA . ILE A 1 98 ? 14.570 3.714 16.738 1.00 59.94 98 ILE A CA 1
ATOM 763 C C . ILE A 1 98 ? 14.477 2.182 16.658 1.00 59.94 98 ILE A C 1
ATOM 765 O O . ILE A 1 98 ? 13.909 1.663 15.690 1.00 59.94 98 ILE A O 1
ATOM 769 N N . PRO A 1 99 ? 14.978 1.431 17.662 1.00 63.28 99 PRO A N 1
ATOM 770 C CA . PRO A 1 99 ? 14.946 -0.020 17.603 1.00 63.28 99 PRO A CA 1
ATOM 771 C C . PRO A 1 99 ? 13.491 -0.479 17.533 1.00 63.28 99 PRO A C 1
ATOM 773 O O . PRO A 1 99 ? 12.621 0.124 18.161 1.00 63.28 99 PRO A O 1
ATOM 776 N N . ILE A 1 100 ? 13.211 -1.570 16.817 1.00 58.06 100 ILE A N 1
ATOM 777 C CA . ILE A 1 100 ? 11.847 -2.117 16.675 1.00 58.06 100 ILE A CA 1
ATOM 778 C C . ILE A 1 100 ? 11.184 -2.324 18.055 1.00 58.06 100 ILE A C 1
ATOM 780 O O . ILE A 1 100 ? 9.989 -2.101 18.219 1.00 58.06 100 ILE A O 1
ATOM 784 N N . SER A 1 101 ? 11.969 -2.631 19.093 1.00 63.91 101 SER A N 1
ATOM 785 C CA . SER A 1 101 ? 11.513 -2.743 20.488 1.00 63.91 101 SER A CA 1
ATOM 786 C C . SER A 1 101 ? 10.999 -1.438 21.119 1.00 63.91 101 SER A C 1
ATOM 788 O O . SER A 1 101 ? 10.265 -1.467 22.103 1.00 63.91 101 SER A O 1
ATOM 790 N N . ALA A 1 102 ? 11.358 -0.270 20.588 1.00 64.81 102 ALA A N 1
ATOM 791 C CA . ALA A 1 102 ? 10.811 1.010 21.027 1.00 64.81 102 ALA A CA 1
ATOM 792 C C . ALA A 1 102 ? 9.419 1.289 20.436 1.00 64.81 102 ALA A C 1
ATOM 794 O O . ALA A 1 102 ? 8.676 2.085 21.007 1.00 64.81 102 ALA A O 1
ATOM 795 N N . TRP A 1 103 ? 9.025 0.600 19.359 1.00 57.84 103 TRP A N 1
ATOM 796 C CA . TRP A 1 103 ? 7.695 0.727 18.751 1.00 57.84 103 TRP A CA 1
ATOM 797 C C . TRP A 1 103 ? 6.598 0.082 19.603 1.00 57.84 103 TRP A C 1
ATOM 799 O O . TRP A 1 103 ? 5.435 0.463 19.506 1.00 57.84 103 TRP A O 1
ATOM 809 N N . THR A 1 104 ? 6.965 -0.869 20.465 1.00 59.03 104 THR A N 1
ATOM 810 C CA . THR A 1 104 ? 6.041 -1.561 21.373 1.00 59.03 104 THR A CA 1
ATOM 811 C C . THR A 1 104 ? 5.848 -0.839 22.706 1.00 59.03 104 THR A C 1
ATOM 813 O O . THR A 1 104 ? 5.037 -1.281 23.517 1.00 59.03 104 THR A O 1
ATOM 816 N N . ARG A 1 105 ? 6.570 0.264 22.971 1.00 55.06 105 ARG A N 1
ATOM 817 C CA . ARG A 1 105 ? 6.297 1.097 24.149 1.00 55.06 105 ARG A CA 1
ATOM 818 C C . ARG A 1 105 ? 4.992 1.851 23.922 1.00 55.06 105 ARG A C 1
ATOM 820 O O . ARG A 1 105 ? 4.881 2.665 23.009 1.00 55.06 105 ARG A O 1
ATOM 827 N N . GLU A 1 106 ? 4.008 1.543 24.759 1.00 48.16 106 GLU A N 1
ATOM 828 C CA . GLU A 1 106 ? 2.666 2.115 24.737 1.00 48.16 106 GLU A CA 1
ATOM 829 C C . GLU A 1 106 ? 2.770 3.650 24.758 1.00 48.16 106 GLU A C 1
ATOM 831 O O . GLU A 1 106 ? 3.121 4.252 25.775 1.00 48.16 106 GLU A O 1
ATOM 836 N N . ARG A 1 107 ? 2.519 4.313 23.618 1.00 54.62 107 ARG A N 1
ATOM 837 C CA . ARG A 1 107 ? 2.350 5.769 23.635 1.00 54.62 107 ARG A CA 1
ATOM 838 C C . ARG A 1 107 ? 1.123 6.056 24.502 1.00 54.62 107 ARG A C 1
ATOM 840 O O . ARG A 1 107 ? 0.110 5.377 24.319 1.00 54.62 107 ARG A O 1
ATOM 847 N N . PRO A 1 108 ? 1.187 7.017 25.443 1.00 45.94 108 PRO A N 1
ATOM 848 C CA . PRO A 1 108 ? 0.083 7.285 26.353 1.00 45.94 108 PRO A CA 1
ATOM 849 C C . PRO A 1 108 ? -1.196 7.483 25.543 1.00 45.94 108 PRO A C 1
ATOM 851 O O . PRO A 1 108 ? -1.267 8.371 24.690 1.00 45.94 108 PRO A O 1
ATOM 854 N N . ARG A 1 109 ? -2.183 6.606 25.779 1.00 54.09 109 AR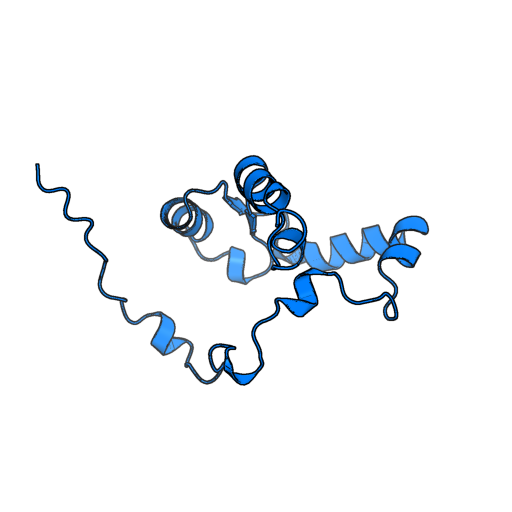G A N 1
ATOM 855 C CA . ARG A 1 109 ? -3.498 6.666 25.135 1.00 54.09 109 ARG A CA 1
ATOM 856 C C . ARG A 1 109 ? -4.008 8.093 25.296 1.00 54.09 109 ARG A C 1
ATOM 858 O O . ARG A 1 109 ? -4.269 8.513 26.425 1.00 54.09 109 ARG A O 1
ATOM 865 N N . ARG A 1 110 ? -4.158 8.843 24.197 1.00 48.75 110 ARG A N 1
ATOM 866 C CA . ARG A 1 110 ? -4.918 10.098 24.215 1.00 48.75 110 ARG A CA 1
ATOM 867 C C . ARG A 1 110 ? -6.364 9.720 24.511 1.00 48.75 110 ARG A C 1
ATOM 869 O O . ARG A 1 110 ? -7.156 9.522 23.596 1.00 48.75 110 ARG A O 1
ATOM 876 N N . ARG A 1 111 ? -6.696 9.565 25.798 1.00 40.44 111 ARG A N 1
ATOM 877 C CA . ARG A 1 111 ? -8.077 9.482 26.263 1.00 40.44 111 ARG A CA 1
ATOM 878 C C . ARG A 1 111 ? -8.748 10.747 25.748 1.00 40.44 111 ARG A C 1
ATOM 880 O O . ARG A 1 111 ? -8.465 11.837 26.239 1.00 40.44 111 ARG A O 1
ATOM 887 N N . HIS A 1 112 ? -9.583 10.607 24.723 1.00 45.16 112 HIS A N 1
ATOM 888 C CA . HIS A 1 112 ? -10.583 11.614 24.423 1.00 45.16 112 HIS A CA 1
ATOM 889 C C . HIS A 1 112 ? -11.453 11.704 25.671 1.00 45.16 112 HIS A C 1
ATOM 891 O O . HIS A 1 112 ? -12.258 10.818 25.950 1.00 45.16 112 HIS A O 1
ATOM 897 N N . ALA A 1 113 ? -11.217 12.737 26.473 1.00 43.38 113 ALA A N 1
ATOM 898 C CA . ALA A 1 113 ? -12.135 13.131 27.515 1.00 43.38 113 ALA A CA 1
ATOM 899 C C . ALA A 1 113 ? -13.398 13.647 26.816 1.00 43.38 113 ALA A C 1
ATOM 901 O O . ALA A 1 113 ? -13.508 14.833 26.524 1.00 43.38 113 ALA A O 1
ATOM 902 N N . MET A 1 114 ? -14.343 12.754 26.523 1.00 41.75 114 MET A N 1
ATOM 903 C CA . MET A 1 114 ? -15.740 13.159 26.462 1.00 41.75 114 MET A CA 1
ATOM 904 C C . MET A 1 114 ? -16.152 13.451 27.904 1.00 41.75 114 MET A C 1
ATOM 906 O O . MET A 1 114 ? -16.475 12.548 28.669 1.00 41.75 114 MET A O 1
ATOM 910 N N . ARG A 1 115 ? -16.011 14.720 28.299 1.00 37.09 115 ARG A N 1
ATOM 911 C CA . ARG A 1 115 ? -16.756 15.281 29.423 1.00 37.09 115 ARG A CA 1
ATOM 912 C C . ARG A 1 115 ? -18.154 15.586 28.893 1.00 37.09 115 ARG A C 1
ATOM 914 O O . ARG A 1 115 ? -18.309 16.511 28.099 1.00 37.09 115 ARG A O 1
ATOM 921 N N . GLY A 1 116 ? -19.110 14.768 29.305 1.00 41.47 116 GLY A N 1
ATOM 922 C CA . GLY A 1 116 ? -20.542 15.037 29.340 1.00 41.47 116 GLY A CA 1
ATOM 923 C C . GLY A 1 116 ? -21.029 14.584 30.702 1.00 41.47 116 GLY A C 1
ATOM 924 O O . GLY A 1 116 ? -20.573 13.494 31.117 1.00 41.47 116 GLY A O 1
#

Radius of gyration: 18.91 Å; chains: 1; bounding box: 38×48×53 Å

Secondary structure (DSSP, 8-state):
--SSGGGSS--HHHHHHHHHH-EEE-TGGGGSTTHHHHHHHHH-S-EEE-SSTTTHHHHHHHHHHT-HHHHHHT-TTSPPPGGGGGS--GGGSPPTTS-HHHHTS-----------

Foldseek 3Di:
DPPPVVLPQDDVVVVVCCQVVNEEAAAPVSPPPCPQVVCCVVVVHHYYYDPHRNCCVVVVVVVCVVDPVSCVVVPPPHDDPSNVVVPPDPVRPDPPPCPPVNVPPDDPPPPPPPDD

Sequence (116 aa):
MARSLQRSGFNPDVAADLHQFGIVLTGGGSLVRHLDARLREELRLPVARAERPLEAVILGMARLLERPELREQFRADSPSPVWAETTLSEDARPSLEIPISAWTRERPRRRHAMRG

pLDDT: mean 75.65, std 20.6, range [33.94, 98.0]